Protein AF-A0A9W6ER15-F1 (afdb_monomer_lite)

Structure (mmCIF, N/CA/C/O backbone):
data_AF-A0A9W6ER15-F1
#
_entry.id   AF-A0A9W6ER15-F1
#
loop_
_atom_site.group_PDB
_atom_site.id
_atom_site.type_symbol
_atom_site.label_atom_id
_atom_site.label_alt_id
_atom_site.label_comp_id
_atom_site.label_asym_id
_atom_site.label_entity_id
_atom_site.label_seq_id
_atom_site.pdbx_PDB_ins_code
_atom_site.Cartn_x
_atom_site.Cartn_y
_atom_site.Cartn_z
_atom_site.occupancy
_atom_site.B_iso_or_equiv
_atom_site.auth_seq_id
_atom_site.auth_comp_id
_atom_site.auth_asym_id
_atom_site.auth_atom_id
_atom_site.pdbx_PDB_model_num
ATOM 1 N N . MET A 1 1 ? -14.743 4.101 36.195 1.00 62.00 1 MET A N 1
ATOM 2 C CA . MET A 1 1 ? -13.643 3.511 35.400 1.00 62.00 1 MET A CA 1
ATOM 3 C C . MET A 1 1 ? -12.312 3.913 36.008 1.00 62.00 1 MET A C 1
ATOM 5 O O . MET A 1 1 ? -12.153 5.079 36.351 1.00 62.00 1 MET A O 1
ATOM 9 N N . SER A 1 2 ? -11.379 2.976 36.167 1.00 82.94 2 SER A N 1
ATOM 10 C CA . SER A 1 2 ? -9.997 3.279 36.552 1.00 82.94 2 SER A CA 1
ATOM 11 C C . SER A 1 2 ? -9.236 3.955 35.401 1.00 82.94 2 SER A C 1
ATOM 13 O O . SER A 1 2 ? -9.658 3.889 34.246 1.00 82.94 2 SER A O 1
ATOM 15 N N . ALA A 1 3 ? -8.095 4.580 35.703 1.00 83.56 3 ALA A N 1
ATOM 16 C CA . ALA A 1 3 ? -7.226 5.176 34.683 1.00 83.56 3 ALA A CA 1
ATOM 17 C C . ALA A 1 3 ? -6.784 4.151 33.620 1.00 83.56 3 ALA A C 1
ATOM 19 O O . ALA A 1 3 ? -6.767 4.453 32.432 1.00 83.56 3 ALA A O 1
ATOM 20 N N . GLU A 1 4 ? -6.518 2.914 34.039 1.00 80.88 4 GLU A N 1
ATOM 21 C CA . GLU A 1 4 ? -6.188 1.798 33.148 1.00 80.88 4 GLU A CA 1
ATOM 22 C C . GLU A 1 4 ? -7.352 1.455 32.205 1.00 80.88 4 GLU A C 1
ATOM 24 O O . GLU A 1 4 ? -7.159 1.291 31.003 1.00 80.88 4 GLU A O 1
ATOM 29 N N . GLN A 1 5 ? -8.584 1.419 32.722 1.00 70.25 5 GLN A N 1
ATOM 30 C CA . GLN A 1 5 ? -9.775 1.152 31.913 1.00 70.25 5 GLN A CA 1
ATOM 31 C C . GLN A 1 5 ? -10.036 2.258 30.877 1.00 70.25 5 GLN A C 1
ATOM 33 O O . GLN A 1 5 ? -10.488 1.966 29.770 1.00 70.25 5 GLN A O 1
ATOM 38 N N . VAL A 1 6 ? -9.738 3.516 31.219 1.00 76.50 6 VAL A N 1
ATOM 39 C CA . VAL A 1 6 ? -9.833 4.657 30.294 1.00 76.50 6 VAL A CA 1
ATOM 40 C C . VAL A 1 6 ? -8.789 4.550 29.179 1.00 76.50 6 VAL A C 1
ATOM 42 O O . VAL A 1 6 ? -9.112 4.788 28.015 1.00 76.50 6 VAL A O 1
ATOM 45 N N . GLU A 1 7 ? -7.559 4.151 29.502 1.00 78.62 7 GLU A N 1
ATOM 46 C CA . GLU A 1 7 ? -6.501 3.978 28.501 1.00 78.62 7 GLU A CA 1
ATOM 47 C C . GLU A 1 7 ? -6.771 2.806 27.551 1.00 78.62 7 GLU A C 1
ATOM 49 O O . GLU A 1 7 ? -6.578 2.946 26.344 1.00 78.62 7 GLU A O 1
ATOM 54 N N . ILE A 1 8 ? -7.297 1.684 28.050 1.00 75.50 8 ILE A N 1
ATOM 55 C CA . ILE A 1 8 ? -7.716 0.557 27.200 1.00 75.50 8 ILE A CA 1
ATOM 56 C C . ILE A 1 8 ? -8.807 0.999 26.215 1.00 75.50 8 ILE A C 1
ATOM 58 O O . ILE A 1 8 ? -8.697 0.736 25.018 1.00 75.50 8 ILE A O 1
ATOM 62 N N . HIS A 1 9 ? -9.828 1.716 26.696 1.00 73.12 9 HIS A N 1
ATOM 63 C CA . HIS A 1 9 ? -10.925 2.194 25.853 1.00 73.12 9 HIS A CA 1
ATOM 64 C C . HIS A 1 9 ? -10.438 3.158 24.757 1.00 73.12 9 HIS A C 1
ATOM 66 O O . HIS A 1 9 ? -10.773 2.996 23.585 1.00 73.12 9 HIS A O 1
ATOM 72 N N . LYS A 1 10 ? -9.585 4.127 25.110 1.00 78.12 10 LYS A N 1
ATOM 73 C CA . LYS A 1 10 ? -9.003 5.067 24.141 1.00 78.12 10 LYS A CA 1
ATOM 74 C C . LYS A 1 10 ? -8.172 4.350 23.077 1.00 78.12 10 LYS A C 1
ATOM 76 O O . LYS A 1 10 ? -8.316 4.641 21.891 1.00 78.12 10 LYS A O 1
ATOM 81 N N . ASN A 1 11 ? -7.315 3.416 23.486 1.00 76.94 11 ASN A N 1
ATOM 82 C CA . ASN A 1 11 ? -6.395 2.756 22.563 1.00 76.94 11 ASN A CA 1
ATOM 83 C C . ASN A 1 11 ? -7.104 1.793 21.602 1.00 76.94 11 ASN A C 1
ATOM 85 O O . ASN A 1 11 ? -6.732 1.764 20.434 1.00 76.94 11 ASN A O 1
ATOM 89 N N . HIS A 1 12 ? -8.182 1.115 22.019 1.00 74.50 12 HIS A N 1
ATOM 90 C CA . HIS A 1 12 ? -8.983 0.286 21.104 1.00 74.50 12 HIS A CA 1
ATOM 91 C C . HIS A 1 12 ? -9.556 1.114 19.935 1.00 74.50 12 HIS A C 1
ATOM 93 O O . HIS A 1 12 ? -9.481 0.695 18.777 1.00 74.50 12 HIS A O 1
ATOM 99 N N . CYS A 1 13 ? -10.102 2.300 20.232 1.00 74.50 13 CYS A N 1
ATOM 100 C CA . CYS A 1 13 ? -10.638 3.213 19.224 1.00 74.50 13 CYS A CA 1
ATOM 101 C C . CYS A 1 13 ? -9.528 3.777 18.334 1.00 74.50 13 CYS A C 1
ATOM 103 O O . CYS A 1 13 ? -9.669 3.817 17.111 1.00 74.50 13 CYS A O 1
ATOM 105 N N . PHE A 1 14 ? -8.411 4.207 18.929 1.00 80.81 14 PHE A N 1
ATOM 106 C CA . PHE A 1 14 ? -7.306 4.768 18.159 1.00 80.81 14 PHE A CA 1
ATOM 107 C C . PHE A 1 14 ? -6.627 3.738 17.262 1.00 80.81 14 PHE A C 1
ATOM 109 O O . PHE A 1 14 ? -6.217 4.098 16.163 1.00 80.81 14 PHE A O 1
ATOM 116 N N . ASP A 1 15 ? -6.531 2.478 17.673 1.00 73.50 15 ASP A N 1
ATOM 117 C CA . ASP A 1 15 ? -5.942 1.436 16.837 1.00 73.50 15 ASP A CA 1
ATOM 118 C C . ASP A 1 15 ? -6.832 1.121 15.636 1.00 73.50 15 ASP A C 1
ATOM 120 O O . ASP A 1 15 ? -6.327 1.066 14.517 1.00 73.50 15 ASP A O 1
ATOM 124 N N . ALA A 1 16 ? -8.154 1.046 15.820 1.00 72.44 16 ALA A N 1
ATOM 125 C CA . ALA A 1 16 ? -9.088 0.904 14.704 1.00 72.44 16 ALA A CA 1
ATOM 126 C C . ALA A 1 16 ? -8.977 2.076 13.707 1.00 72.44 16 ALA A C 1
ATOM 128 O O . ALA A 1 16 ? -8.885 1.856 12.500 1.00 72.44 16 ALA A O 1
ATOM 129 N N . ILE A 1 17 ? -8.906 3.319 14.200 1.00 76.56 17 ILE A N 1
ATOM 130 C CA . ILE A 1 17 ? -8.746 4.517 13.358 1.00 76.56 17 ILE A CA 1
ATOM 131 C C . ILE A 1 17 ? -7.380 4.538 12.663 1.00 76.56 17 ILE A C 1
ATOM 133 O O . ILE A 1 17 ? -7.307 4.873 11.486 1.00 76.56 17 ILE A O 1
ATOM 137 N N . ARG A 1 18 ? -6.292 4.162 13.347 1.00 74.69 18 ARG A N 1
ATOM 138 C CA . ARG A 1 18 ? -4.955 4.066 12.739 1.00 74.69 18 ARG A CA 1
ATOM 139 C C . ARG A 1 18 ? -4.932 3.038 11.619 1.00 74.69 18 ARG A C 1
ATOM 141 O O . ARG A 1 18 ? -4.404 3.342 10.557 1.00 74.69 18 ARG A O 1
ATOM 148 N N . GLN A 1 19 ? -5.518 1.860 11.826 1.00 66.88 19 GLN A N 1
ATOM 149 C CA . GLN A 1 19 ? -5.611 0.842 10.779 1.00 66.88 19 GLN A CA 1
ATOM 150 C C . GLN A 1 19 ? -6.466 1.335 9.607 1.00 66.88 19 GLN A C 1
ATOM 152 O O . GLN A 1 19 ? -6.053 1.193 8.461 1.00 66.88 19 GLN A O 1
ATOM 157 N N . ALA A 1 20 ? -7.592 2.003 9.879 1.00 70.88 20 ALA A N 1
ATOM 158 C CA . ALA A 1 20 ? -8.429 2.594 8.841 1.00 70.88 20 ALA A CA 1
ATOM 159 C C . ALA A 1 20 ? -7.704 3.703 8.063 1.00 70.88 20 ALA A C 1
ATOM 161 O O . ALA A 1 20 ? -7.780 3.717 6.847 1.00 70.88 20 ALA A O 1
ATOM 162 N N . ILE A 1 21 ? -6.959 4.599 8.715 1.00 68.75 21 ILE A N 1
ATOM 163 C CA . ILE A 1 21 ? -6.180 5.651 8.039 1.00 68.75 21 ILE A CA 1
ATOM 164 C C . ILE A 1 21 ? -4.992 5.064 7.273 1.00 68.75 21 ILE A C 1
ATOM 166 O O . ILE A 1 21 ? -4.655 5.571 6.216 1.00 68.75 21 ILE A O 1
ATOM 170 N N . LEU A 1 22 ? -4.343 4.009 7.763 1.00 63.84 22 LEU A N 1
ATOM 171 C CA . LEU A 1 22 ? -3.248 3.366 7.030 1.00 63.84 22 LEU A CA 1
ATOM 172 C C . LEU A 1 22 ? -3.752 2.549 5.828 1.00 63.84 22 LEU A C 1
ATOM 174 O O . LEU A 1 22 ? -3.021 2.419 4.855 1.00 63.84 22 LEU A O 1
ATOM 178 N N . CYS A 1 23 ? -4.984 2.028 5.879 1.00 60.84 23 CYS A N 1
ATOM 179 C CA . CYS A 1 23 ? -5.585 1.238 4.794 1.00 60.84 23 CYS A CA 1
ATOM 180 C C . CYS A 1 23 ? -6.417 2.080 3.806 1.00 60.84 23 CYS A C 1
ATOM 182 O O . CYS A 1 23 ? -6.441 1.783 2.621 1.00 60.84 23 CYS A O 1
ATOM 184 N N . HIS A 1 24 ? -7.091 3.131 4.278 1.00 58.66 24 HIS A N 1
ATOM 185 C CA . HIS A 1 24 ? -7.900 4.068 3.480 1.00 58.66 24 HIS A CA 1
ATOM 186 C C . HIS A 1 24 ? -7.232 5.425 3.291 1.00 58.66 24 HIS A C 1
ATOM 188 O O . HIS A 1 24 ? -7.839 6.336 2.726 1.00 58.66 24 HIS A O 1
ATOM 194 N N . GLY A 1 25 ? -6.016 5.591 3.805 1.00 57.75 25 GLY A N 1
ATOM 195 C CA . GLY A 1 25 ? -5.187 6.745 3.530 1.00 57.75 25 GLY A CA 1
ATOM 196 C C . GLY A 1 25 ? -4.834 6.726 2.063 1.00 57.75 25 GLY A C 1
ATOM 197 O O . GLY A 1 25 ? -3.774 6.244 1.683 1.00 57.75 25 GLY A O 1
ATOM 198 N N . ASP A 1 26 ? -5.724 7.287 1.254 1.00 54.62 26 ASP A N 1
ATOM 199 C CA . ASP A 1 26 ? -5.415 7.785 -0.072 1.00 54.62 26 ASP A CA 1
ATOM 200 C C . ASP A 1 26 ? -4.507 9.010 0.086 1.00 54.62 26 ASP A C 1
ATOM 202 O O . ASP A 1 26 ? -4.868 10.165 -0.116 1.00 54.62 26 ASP A O 1
ATOM 206 N N . ILE A 1 27 ? -3.305 8.758 0.580 1.00 51.12 27 ILE A N 1
ATOM 207 C CA . ILE A 1 27 ? -2.145 9.492 0.143 1.00 51.12 27 ILE A CA 1
ATOM 208 C C . ILE A 1 27 ? -1.505 8.545 -0.839 1.00 51.12 27 ILE A C 1
ATOM 210 O O . ILE A 1 27 ? -0.618 7.779 -0.477 1.00 51.12 27 ILE A O 1
ATOM 214 N N . SER A 1 28 ? -2.004 8.571 -2.075 1.00 51.28 28 SER A N 1
ATOM 215 C CA . SER A 1 28 ? -1.204 8.301 -3.257 1.00 51.28 28 SER A CA 1
ATOM 216 C C . SER A 1 28 ? 0.244 8.690 -2.950 1.00 51.28 28 SER A C 1
ATOM 218 O O . SER A 1 28 ? 0.605 9.873 -2.981 1.00 51.28 28 SER A O 1
ATOM 220 N N . LEU A 1 29 ? 1.068 7.720 -2.547 1.00 52.78 29 LEU A N 1
ATOM 221 C CA . LEU A 1 29 ? 2.501 7.899 -2.587 1.00 52.78 29 LEU A CA 1
ATOM 222 C C . LEU A 1 29 ? 2.710 8.161 -4.063 1.00 52.78 29 LEU A C 1
ATOM 224 O O . LEU A 1 29 ? 2.516 7.248 -4.863 1.00 52.78 29 LEU A O 1
ATOM 228 N N . ILE A 1 30 ? 2.951 9.424 -4.425 1.00 57.03 30 ILE A N 1
ATOM 229 C CA . ILE A 1 30 ? 3.381 9.762 -5.770 1.00 57.03 30 ILE A CA 1
ATOM 230 C C . ILE A 1 30 ? 4.665 8.972 -5.921 1.00 57.03 30 ILE A C 1
ATOM 232 O O . ILE A 1 30 ? 5.711 9.349 -5.387 1.00 57.03 30 ILE A O 1
ATOM 236 N N . TYR A 1 31 ? 4.549 7.815 -6.549 1.00 59.34 31 TYR A N 1
ATOM 237 C CA . TYR A 1 31 ? 5.682 6.980 -6.820 1.00 59.34 31 TYR A CA 1
ATOM 238 C C . TYR A 1 31 ? 6.105 7.360 -8.230 1.00 59.34 31 TYR A C 1
ATOM 240 O O . TYR A 1 31 ? 5.323 7.370 -9.184 1.00 59.34 31 TYR A O 1
ATOM 248 N N . TRP A 1 32 ? 7.340 7.836 -8.313 1.00 72.50 32 TRP A N 1
ATOM 249 C CA .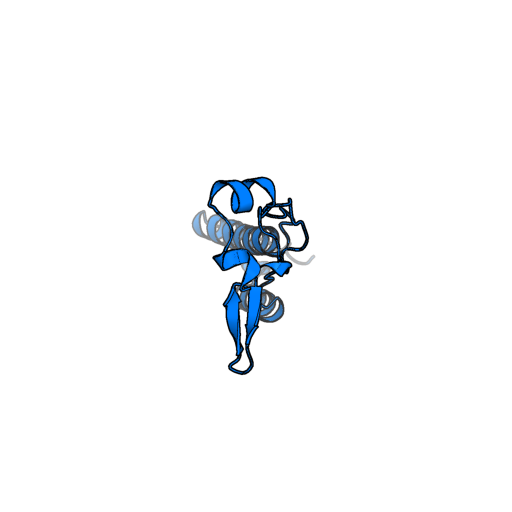 TRP A 1 32 ? 7.951 8.272 -9.554 1.00 72.50 32 TRP A CA 1
ATOM 250 C C . TRP A 1 32 ? 8.473 7.020 -10.248 1.00 72.50 32 TRP A C 1
ATOM 252 O O . TRP A 1 32 ? 9.627 6.640 -10.064 1.00 72.50 32 TRP A O 1
ATOM 262 N N . TRP A 1 33 ? 7.586 6.331 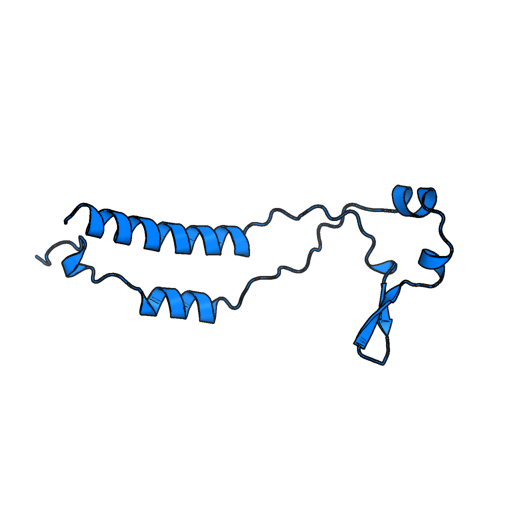-10.963 1.00 77.62 33 TRP A N 1
ATOM 263 C CA . TRP A 1 33 ? 7.878 5.081 -11.659 1.00 77.62 33 TRP A CA 1
ATOM 264 C C . TRP A 1 33 ? 6.920 4.889 -12.829 1.00 77.62 33 TRP A C 1
ATOM 266 O O . TRP A 1 33 ? 5.723 5.138 -12.701 1.00 77.62 33 TRP A O 1
ATOM 276 N N . ASP A 1 34 ? 7.452 4.413 -13.953 1.00 81.12 34 ASP A N 1
ATOM 277 C CA . ASP A 1 34 ? 6.649 4.025 -15.107 1.00 81.12 34 ASP A CA 1
ATOM 278 C C . ASP A 1 34 ? 6.402 2.507 -15.062 1.00 81.12 34 ASP A C 1
ATOM 280 O O . ASP A 1 34 ? 7.366 1.741 -15.160 1.00 81.12 34 ASP A O 1
ATOM 284 N N . PRO A 1 35 ? 5.147 2.039 -14.921 1.00 77.88 35 PRO A N 1
ATOM 285 C CA . PRO A 1 35 ? 4.852 0.608 -14.888 1.00 77.88 35 PRO A CA 1
ATOM 286 C C . PRO A 1 35 ? 5.222 -0.112 -16.195 1.00 77.88 35 PRO A C 1
ATOM 288 O O . PRO A 1 35 ? 5.390 -1.323 -16.179 1.00 77.88 35 PRO A O 1
ATOM 291 N N . ASN A 1 36 ? 5.425 0.601 -17.311 1.00 84.12 36 ASN A N 1
ATOM 292 C CA . ASN A 1 36 ? 5.877 -0.002 -18.569 1.00 84.12 36 ASN A CA 1
ATOM 293 C C . ASN A 1 36 ? 7.364 -0.407 -18.550 1.00 84.12 36 ASN A C 1
ATOM 295 O O . ASN A 1 36 ? 7.859 -0.985 -19.519 1.00 84.12 36 ASN A O 1
ATOM 299 N N . TYR A 1 37 ? 8.105 -0.093 -17.483 1.00 89.25 37 TYR A N 1
ATOM 300 C CA . TYR A 1 37 ? 9.485 -0.554 -17.312 1.00 89.25 37 TYR A CA 1
ATOM 301 C C . TYR A 1 37 ? 9.595 -1.969 -16.770 1.00 89.25 37 TYR A C 1
ATOM 303 O O . TYR A 1 37 ? 10.684 -2.537 -16.855 1.00 89.25 37 TYR A O 1
ATOM 311 N N . THR A 1 38 ? 8.517 -2.544 -16.237 1.00 90.12 38 THR A N 1
ATOM 312 C CA . THR A 1 38 ? 8.495 -3.930 -15.770 1.00 90.12 38 THR A CA 1
ATOM 313 C C . THR A 1 38 ? 7.456 -4.766 -16.503 1.00 90.12 38 THR A C 1
ATOM 315 O O . THR A 1 38 ? 6.488 -4.261 -17.065 1.00 90.12 38 THR A O 1
ATOM 318 N N . TYR A 1 39 ? 7.689 -6.073 -16.523 1.00 92.12 39 TYR A N 1
ATOM 319 C CA . TYR A 1 39 ? 6.724 -7.081 -16.943 1.00 92.12 39 TYR A CA 1
ATOM 320 C C . TYR A 1 39 ? 6.839 -8.304 -16.030 1.00 92.12 39 TYR A C 1
ATOM 322 O O . TYR A 1 39 ? 7.881 -8.533 -15.410 1.00 92.12 39 TYR A O 1
ATOM 330 N N . ILE A 1 40 ? 5.763 -9.083 -15.951 1.00 93.75 40 ILE A N 1
ATOM 331 C CA . ILE A 1 40 ? 5.776 -10.394 -15.302 1.00 93.75 40 ILE A CA 1
ATOM 332 C C . ILE A 1 40 ? 6.174 -11.424 -16.355 1.00 93.75 40 ILE A C 1
ATOM 334 O O . ILE A 1 40 ? 5.511 -11.528 -17.387 1.00 93.75 40 ILE A O 1
ATOM 338 N N . ASP A 1 41 ? 7.271 -12.138 -16.115 1.00 94.44 41 ASP A N 1
ATOM 339 C CA . ASP A 1 41 ? 7.728 -13.209 -17.000 1.00 94.44 41 ASP A CA 1
ATOM 340 C C . ASP A 1 41 ? 6.887 -14.487 -16.831 1.00 94.44 41 ASP A C 1
ATOM 342 O O . ASP A 1 41 ? 6.087 -14.605 -15.900 1.00 94.44 41 ASP A O 1
ATOM 346 N N . ASP A 1 42 ? 7.095 -15.475 -17.702 1.00 94.88 42 ASP A N 1
ATOM 347 C CA . ASP A 1 42 ? 6.377 -16.758 -17.677 1.00 94.88 42 ASP A CA 1
ATOM 348 C C . ASP A 1 42 ? 6.499 -17.513 -16.337 1.00 94.88 42 ASP A C 1
ATOM 350 O O . ASP A 1 42 ? 5.638 -18.323 -15.989 1.00 94.88 42 ASP A O 1
ATOM 354 N N . ASP A 1 43 ? 7.559 -17.252 -15.564 1.00 95.94 43 ASP A N 1
ATOM 355 C CA . ASP A 1 43 ? 7.785 -17.836 -14.237 1.00 95.94 43 ASP A CA 1
ATOM 356 C C . ASP A 1 43 ? 7.114 -17.060 -13.085 1.00 95.94 43 ASP A C 1
ATOM 358 O O . ASP A 1 43 ? 7.248 -17.441 -11.920 1.00 95.94 43 ASP A O 1
ATOM 362 N N . GLY A 1 44 ? 6.380 -15.987 -13.393 1.00 91.88 44 GLY A N 1
ATOM 363 C CA . GLY A 1 44 ? 5.732 -15.122 -12.409 1.00 91.88 44 GLY A CA 1
ATOM 364 C C . GLY A 1 44 ? 6.672 -14.112 -11.742 1.00 91.88 44 GLY A C 1
ATOM 365 O O . GLY A 1 44 ? 6.243 -13.396 -10.837 1.00 91.88 44 GLY A O 1
ATOM 366 N N . THR A 1 45 ? 7.937 -14.033 -12.161 1.00 93.75 45 THR A N 1
ATOM 367 C CA . THR A 1 45 ? 8.910 -13.072 -11.630 1.00 93.75 45 THR A CA 1
ATOM 368 C C . THR A 1 45 ? 8.785 -11.737 -12.355 1.00 93.75 45 THR A C 1
ATOM 370 O O . THR A 1 45 ? 8.773 -11.682 -13.584 1.00 93.75 45 THR A O 1
ATOM 373 N N . GLU A 1 46 ? 8.760 -10.638 -11.602 1.00 92.38 46 GLU A N 1
ATOM 374 C CA . GLU A 1 46 ? 8.848 -9.297 -12.180 1.00 92.38 46 GLU A CA 1
ATOM 375 C C . GLU A 1 46 ? 10.268 -9.021 -12.703 1.00 92.38 46 GLU A C 1
ATOM 377 O O . GLU A 1 46 ? 11.260 -9.211 -11.993 1.00 92.38 46 GLU A O 1
ATOM 382 N N . ARG A 1 47 ? 10.376 -8.561 -13.954 1.00 94.19 47 ARG A N 1
ATOM 383 C CA . ARG A 1 47 ? 11.645 -8.192 -14.598 1.00 94.19 47 ARG A CA 1
ATOM 384 C C . ARG A 1 47 ? 11.543 -6.855 -15.308 1.00 94.19 47 ARG A C 1
ATOM 386 O O . ARG A 1 47 ? 10.465 -6.437 -15.715 1.00 94.19 47 ARG A O 1
ATOM 393 N N . TYR A 1 48 ? 12.688 -6.202 -15.489 1.00 94.62 48 TYR A N 1
ATOM 394 C CA . TYR A 1 48 ? 12.769 -4.972 -16.271 1.00 94.62 48 TYR A CA 1
ATOM 395 C C . TYR A 1 48 ? 12.745 -5.247 -17.774 1.00 94.62 48 TYR A C 1
ATOM 397 O O . TYR A 1 48 ? 13.304 -6.241 -18.240 1.00 94.62 48 TYR A O 1
ATOM 405 N N . THR A 1 49 ? 12.153 -4.329 -18.533 1.00 94.06 49 THR A N 1
ATOM 406 C CA . THR A 1 49 ? 12.200 -4.337 -19.997 1.00 94.06 49 THR A CA 1
ATOM 407 C C . THR A 1 49 ? 13.614 -4.056 -20.512 1.00 94.06 49 THR A C 1
ATOM 409 O O . THR A 1 49 ? 14.401 -3.350 -19.876 1.00 94.06 49 THR A O 1
ATOM 412 N N . GLU A 1 50 ? 13.938 -4.588 -21.693 1.00 95.00 50 GLU A N 1
ATOM 413 C CA . GLU A 1 50 ? 15.227 -4.343 -22.361 1.00 95.00 50 GLU A CA 1
ATOM 414 C C . GLU A 1 50 ? 15.469 -2.837 -22.564 1.00 95.00 50 GLU A C 1
ATOM 416 O O . GLU A 1 50 ? 16.551 -2.329 -22.268 1.00 95.00 50 GLU A O 1
ATOM 421 N N . ASP A 1 51 ? 14.424 -2.101 -22.955 1.00 92.50 51 ASP A N 1
ATOM 422 C CA . ASP A 1 51 ? 14.459 -0.646 -23.107 1.00 92.50 51 ASP A CA 1
ATOM 423 C C . ASP A 1 51 ? 14.925 0.053 -21.821 1.00 92.50 51 ASP A C 1
ATOM 425 O O . ASP A 1 51 ? 15.787 0.928 -21.873 1.00 92.50 51 ASP A O 1
ATOM 429 N N . TYR A 1 52 ? 14.408 -0.344 -20.651 1.00 92.44 52 TYR A N 1
ATOM 430 C CA . TYR A 1 52 ? 14.821 0.226 -19.364 1.00 92.44 52 TYR A CA 1
ATOM 431 C C . TYR A 1 52 ? 16.289 -0.084 -19.033 1.00 92.44 52 TYR A C 1
ATOM 433 O O . TYR A 1 52 ? 17.023 0.775 -18.521 1.00 92.44 52 TYR A O 1
ATOM 441 N N . LEU A 1 53 ? 16.738 -1.306 -19.335 1.00 94.75 53 LEU A N 1
ATOM 442 C CA . LEU A 1 53 ? 18.114 -1.738 -19.084 1.00 94.75 53 LEU A CA 1
ATOM 443 C C . LEU A 1 53 ? 19.126 -0.939 -19.913 1.00 94.75 53 LEU A C 1
ATOM 445 O O . LEU A 1 53 ? 20.211 -0.647 -19.406 1.00 94.75 53 LEU A O 1
ATOM 449 N N . GLN A 1 54 ? 18.752 -0.514 -21.121 1.00 95.81 54 GLN A N 1
ATOM 450 C CA . GLN A 1 54 ? 19.596 0.290 -22.011 1.00 95.81 54 GLN A CA 1
ATOM 451 C C . GLN A 1 54 ? 19.618 1.791 -21.673 1.00 95.81 54 GLN A C 1
ATOM 453 O O . GLN A 1 54 ? 20.510 2.504 -22.133 1.00 95.81 54 GLN A O 1
ATOM 458 N N . MET A 1 55 ? 18.687 2.287 -20.848 1.00 93.50 55 MET A N 1
ATOM 459 C CA . MET A 1 55 ? 18.651 3.700 -20.454 1.00 93.50 55 MET A CA 1
ATOM 460 C C . MET A 1 55 ? 19.775 4.073 -19.484 1.00 93.50 55 MET A C 1
ATOM 462 O O . MET A 1 55 ? 20.053 3.379 -18.501 1.00 93.50 55 MET A O 1
ATOM 466 N N . THR A 1 56 ? 20.347 5.255 -19.696 1.00 94.88 56 THR A N 1
ATOM 467 C CA . THR A 1 56 ? 21.238 5.904 -18.732 1.00 94.88 56 THR A CA 1
ATOM 468 C C . THR A 1 56 ? 20.477 6.347 -17.472 1.00 94.88 56 THR A C 1
ATOM 470 O O . THR A 1 56 ? 19.259 6.544 -17.510 1.00 94.88 56 THR A O 1
ATOM 473 N N . PRO A 1 57 ? 21.169 6.592 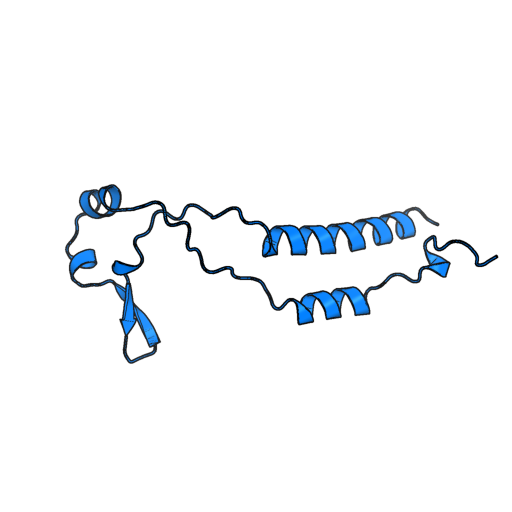-16.342 1.00 90.56 57 PRO A N 1
ATOM 474 C CA . PRO A 1 57 ? 20.526 7.118 -15.136 1.00 90.56 57 PRO A CA 1
ATOM 475 C C . PRO A 1 57 ? 19.737 8.418 -15.366 1.00 90.56 57 PRO A C 1
ATOM 477 O O . PRO A 1 57 ? 18.667 8.597 -14.788 1.00 90.56 57 PRO A O 1
ATOM 480 N N . VAL A 1 58 ? 20.234 9.303 -16.239 1.00 91.44 58 VAL A N 1
ATOM 481 C CA . VAL A 1 58 ? 19.560 10.566 -16.581 1.00 91.44 58 VAL A CA 1
ATOM 482 C C . VAL A 1 58 ? 18.277 10.301 -17.364 1.00 91.44 58 VAL A C 1
ATOM 484 O O . VAL A 1 58 ? 17.240 10.872 -17.041 1.00 91.44 58 VAL A O 1
ATOM 487 N N . GLU A 1 59 ? 18.317 9.409 -18.357 1.00 90.44 59 GLU A N 1
ATOM 488 C CA . GLU A 1 59 ? 17.134 9.045 -19.146 1.00 90.44 59 GLU A CA 1
ATOM 489 C C . GLU A 1 59 ? 16.050 8.389 -18.293 1.00 90.44 59 GLU A C 1
ATOM 491 O O . GLU A 1 59 ? 14.875 8.711 -18.460 1.00 90.44 59 GLU A O 1
ATOM 496 N N . ARG A 1 60 ? 16.439 7.538 -17.335 1.00 87.75 60 ARG A N 1
ATOM 497 C CA . ARG A 1 60 ? 15.498 6.956 -16.370 1.00 87.75 60 ARG A CA 1
ATOM 498 C C . ARG A 1 60 ? 14.817 8.045 -15.552 1.00 87.75 60 ARG A C 1
ATOM 500 O O . ARG A 1 60 ? 13.598 8.038 -15.461 1.00 87.75 60 ARG A O 1
ATOM 507 N N . GLN A 1 61 ? 15.581 9.004 -15.019 1.00 83.00 61 GLN A N 1
ATOM 508 C CA . GLN A 1 61 ? 15.058 10.082 -14.175 1.00 83.00 61 GLN A CA 1
ATOM 509 C C . GLN A 1 61 ? 14.070 10.997 -14.913 1.00 83.00 61 GLN A C 1
ATOM 511 O O . GLN A 1 61 ? 13.020 11.325 -14.365 1.00 83.00 61 GLN A O 1
ATOM 516 N N . VAL A 1 62 ? 14.386 11.422 -16.141 1.00 85.19 62 VAL A N 1
ATOM 517 C CA . VAL A 1 62 ? 13.535 12.369 -16.892 1.00 85.19 62 VAL A CA 1
ATOM 518 C C . VAL A 1 62 ? 12.255 11.737 -17.432 1.00 85.19 62 VAL A C 1
ATOM 520 O O . VAL A 1 62 ? 11.320 12.457 -17.771 1.00 85.19 62 VAL A O 1
ATOM 523 N N . ARG A 1 63 ? 12.214 10.404 -17.530 1.00 83.00 63 ARG A N 1
ATOM 524 C CA . ARG A 1 63 ? 11.044 9.653 -17.995 1.00 83.00 63 ARG A CA 1
ATOM 525 C C . ARG A 1 63 ? 10.197 9.085 -16.853 1.00 83.00 63 ARG A C 1
ATOM 527 O O . ARG A 1 63 ? 9.226 8.386 -17.123 1.00 83.00 63 ARG A O 1
ATOM 534 N N . LEU A 1 64 ? 10.536 9.360 -15.592 1.00 77.44 64 LEU A N 1
ATOM 535 C CA . LEU A 1 64 ? 9.634 9.058 -14.481 1.00 77.44 64 LEU A CA 1
ATOM 536 C C . LEU A 1 64 ? 8.406 9.960 -14.587 1.00 77.44 64 LEU A C 1
ATOM 538 O O . LEU A 1 64 ? 8.533 11.175 -14.744 1.00 77.44 64 LEU A O 1
ATOM 542 N N . HIS A 1 65 ? 7.220 9.382 -14.453 1.00 72.56 65 HIS A N 1
ATOM 543 C CA . HIS A 1 65 ? 5.991 10.145 -14.313 1.00 72.56 65 HIS A CA 1
ATOM 544 C C . HIS A 1 65 ? 5.389 9.911 -12.931 1.00 72.56 65 HIS A C 1
ATOM 546 O O . HIS A 1 65 ? 5.612 8.879 -12.300 1.00 72.56 65 HIS A O 1
ATOM 552 N N . ALA A 1 66 ? 4.655 10.908 -12.441 1.00 70.00 66 ALA A N 1
ATOM 553 C CA . ALA A 1 66 ? 3.860 10.755 -11.236 1.00 70.00 66 ALA A CA 1
ATOM 554 C C . ALA A 1 66 ? 2.749 9.744 -11.530 1.00 70.00 66 ALA A C 1
ATOM 556 O O . ALA A 1 66 ? 1.814 10.057 -12.272 1.00 70.00 66 ALA A O 1
ATOM 557 N N . SER A 1 67 ? 2.868 8.539 -10.976 1.00 63.66 67 SER A N 1
ATOM 558 C CA . SER A 1 67 ? 1.794 7.561 -11.024 1.00 63.66 67 SER A CA 1
ATOM 559 C C . SER A 1 67 ? 0.958 7.664 -9.753 1.00 63.66 67 SER A C 1
ATOM 561 O O . SER A 1 67 ? 1.463 7.669 -8.629 1.00 63.66 67 SER A O 1
ATOM 563 N N . TRP A 1 68 ? -0.348 7.784 -9.969 1.00 60.47 68 TRP A N 1
ATOM 564 C CA . TRP A 1 68 ? -1.378 7.856 -8.932 1.00 60.47 68 TRP A CA 1
ATOM 565 C C . TRP A 1 68 ? -2.151 6.536 -8.829 1.00 60.47 68 TRP A C 1
ATOM 567 O O . TRP A 1 68 ? -3.105 6.432 -8.072 1.00 60.47 68 TRP A O 1
ATOM 577 N N . SER A 1 69 ? -1.753 5.537 -9.623 1.00 55.59 69 SER A N 1
ATOM 578 C CA . SER A 1 69 ? -2.391 4.220 -9.721 1.00 55.59 69 SER A CA 1
ATOM 579 C C . SER A 1 69 ? -1.679 3.182 -8.857 1.00 55.59 69 SER A C 1
ATOM 581 O O . SER A 1 69 ? -1.554 2.029 -9.256 1.00 55.59 69 SER A O 1
ATOM 583 N N . SER A 1 70 ? -1.172 3.588 -7.690 1.00 55.84 70 SER A N 1
ATOM 584 C CA . SER A 1 70 ? -0.675 2.631 -6.702 1.00 55.84 70 SER A CA 1
ATOM 585 C C . SER A 1 70 ? -1.816 1.682 -6.353 1.00 55.84 70 SER A C 1
ATOM 587 O O . SER A 1 70 ? -2.866 2.132 -5.889 1.00 55.84 70 SER A O 1
ATOM 589 N N . GLU A 1 71 ? -1.633 0.384 -6.596 1.00 56.34 71 GLU A N 1
ATOM 590 C CA . GLU A 1 71 ? -2.615 -0.605 -6.169 1.00 56.34 71 GLU A CA 1
ATOM 591 C C . GLU A 1 71 ? -2.801 -0.482 -4.659 1.00 56.34 71 GLU A C 1
ATOM 593 O O . GLU A 1 71 ? -1.848 -0.542 -3.876 1.00 56.34 71 GLU A O 1
ATOM 598 N N . VAL A 1 72 ? -4.047 -0.256 -4.256 1.00 55.53 72 VAL A N 1
ATOM 599 C CA . VAL A 1 72 ? -4.428 -0.144 -2.857 1.00 55.53 72 VAL A CA 1
ATOM 600 C C . VAL A 1 72 ? -4.110 -1.476 -2.178 1.00 55.53 72 VAL A C 1
ATOM 602 O O . VAL A 1 72 ? -4.853 -2.445 -2.314 1.00 55.53 72 VAL A O 1
ATOM 605 N N . GLN A 1 73 ? -3.018 -1.533 -1.416 1.00 53.16 73 GLN A N 1
ATOM 606 C CA . GLN A 1 73 ? -2.733 -2.659 -0.527 1.00 53.16 73 GLN A CA 1
ATOM 607 C C . GLN A 1 73 ? -3.560 -2.524 0.755 1.00 53.16 73 GLN A C 1
ATOM 609 O O . GLN A 1 73 ? -3.027 -2.377 1.855 1.00 53.16 73 GLN A O 1
ATOM 614 N N . CYS A 1 74 ? -4.887 -2.556 0.626 1.00 55.59 74 CYS A N 1
ATOM 615 C CA . CYS A 1 74 ? -5.744 -2.766 1.784 1.00 55.59 74 CYS A CA 1
ATOM 616 C C . CYS A 1 74 ? -5.427 -4.154 2.345 1.00 55.59 74 CYS A C 1
ATOM 618 O O . CYS A 1 74 ? -5.548 -5.157 1.638 1.00 55.59 74 CYS A O 1
ATOM 620 N N . ARG A 1 75 ? -5.035 -4.236 3.621 1.00 60.72 75 ARG A N 1
ATOM 621 C CA . ARG A 1 75 ? -5.073 -5.521 4.325 1.00 60.72 75 ARG A CA 1
ATOM 622 C C . ARG A 1 75 ? -6.517 -6.015 4.391 1.00 60.72 75 ARG A C 1
ATOM 624 O O . ARG A 1 75 ? -7.445 -5.215 4.439 1.00 60.72 75 ARG A O 1
ATOM 631 N N . ASP A 1 76 ? -6.659 -7.336 4.415 1.00 67.75 76 ASP A N 1
ATOM 632 C CA . ASP A 1 76 ? -7.908 -8.072 4.607 1.00 67.75 76 ASP A CA 1
ATOM 633 C C . ASP A 1 76 ? -8.788 -7.420 5.694 1.00 67.75 76 ASP A C 1
ATOM 635 O O . ASP A 1 76 ? -8.530 -7.528 6.900 1.00 67.75 76 ASP A O 1
ATOM 639 N N . MET A 1 77 ? -9.815 -6.694 5.247 1.00 68.12 77 MET A N 1
ATOM 640 C CA . MET A 1 77 ? -10.705 -5.941 6.128 1.00 68.12 77 MET A CA 1
ATOM 641 C C . MET A 1 77 ? -11.550 -6.871 6.995 1.00 68.12 77 MET A C 1
ATOM 643 O O . MET A 1 77 ? -11.922 -6.490 8.106 1.00 68.12 77 MET A O 1
ATOM 647 N N . ASP A 1 78 ? -11.815 -8.096 6.542 1.00 69.62 78 ASP A N 1
ATOM 648 C CA . ASP A 1 78 ? -12.552 -9.083 7.323 1.00 69.62 78 ASP A CA 1
ATOM 649 C C . ASP A 1 78 ? -11.709 -9.572 8.502 1.00 69.62 78 ASP A C 1
ATOM 651 O O . ASP A 1 78 ? -12.228 -9.699 9.617 1.00 69.62 78 ASP A O 1
ATOM 655 N N . ALA A 1 79 ? -10.399 -9.741 8.312 1.00 67.00 79 ALA A N 1
ATOM 656 C CA . ALA A 1 79 ? -9.472 -10.046 9.400 1.00 67.00 79 ALA A CA 1
ATOM 657 C C . ALA A 1 79 ? -9.394 -8.907 10.435 1.00 67.00 79 ALA A C 1
ATOM 659 O O . ALA A 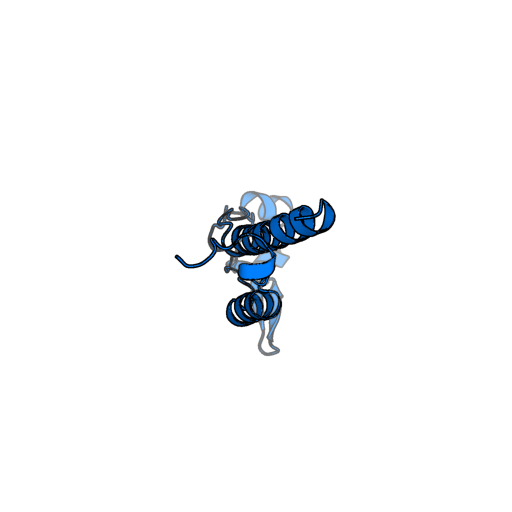1 79 ? -9.418 -9.164 11.641 1.00 67.00 79 ALA A O 1
ATOM 660 N N . ILE A 1 80 ? -9.364 -7.644 9.992 1.00 64.88 80 ILE A N 1
ATOM 661 C CA . ILE A 1 80 ? -9.366 -6.474 10.891 1.00 64.88 80 ILE A CA 1
ATOM 662 C C . ILE A 1 80 ? -10.689 -6.381 11.654 1.00 64.88 80 ILE A C 1
ATOM 664 O O . ILE A 1 80 ? -10.696 -6.246 12.879 1.00 64.88 80 ILE A O 1
ATOM 668 N N . ASN A 1 81 ? -11.815 -6.502 10.954 1.00 70.25 81 ASN A N 1
ATOM 669 C CA . ASN A 1 81 ? -13.139 -6.486 11.567 1.00 70.25 81 ASN A CA 1
ATOM 670 C C . ASN A 1 81 ? -13.295 -7.619 12.588 1.00 70.25 81 ASN A C 1
ATOM 672 O O . ASN A 1 81 ? -13.885 -7.416 13.651 1.00 70.25 81 ASN A O 1
ATOM 676 N N . SER A 1 82 ? -12.740 -8.796 12.295 1.00 75.88 82 SER A N 1
ATOM 677 C CA . SER A 1 82 ? -12.711 -9.927 13.225 1.00 75.88 82 SER A CA 1
ATOM 678 C C . SER A 1 82 ? -11.869 -9.608 14.462 1.00 75.88 82 SER A C 1
ATOM 680 O O . SER A 1 82 ? -12.354 -9.766 15.581 1.00 75.88 82 SER A O 1
ATOM 682 N N . TRP A 1 83 ? -10.667 -9.049 14.285 1.00 72.25 83 TRP A N 1
ATOM 683 C CA . TRP A 1 83 ? -9.800 -8.634 15.393 1.00 72.25 83 TRP A CA 1
ATOM 684 C C . TRP A 1 83 ? -10.468 -7.602 16.313 1.00 72.25 83 TRP A C 1
ATOM 686 O O . TRP A 1 83 ? -10.346 -7.710 17.537 1.00 72.25 83 TRP A O 1
ATOM 696 N N . VAL A 1 84 ? -11.187 -6.627 15.736 1.00 70.75 84 VAL A N 1
ATOM 697 C CA . VAL A 1 84 ? -11.941 -5.603 16.478 1.00 70.75 84 VAL A CA 1
ATOM 698 C C . VAL A 1 84 ? -13.091 -6.237 17.252 1.00 70.75 84 VAL A C 1
ATOM 700 O O . VAL A 1 84 ? -13.243 -5.946 18.435 1.00 70.75 84 VA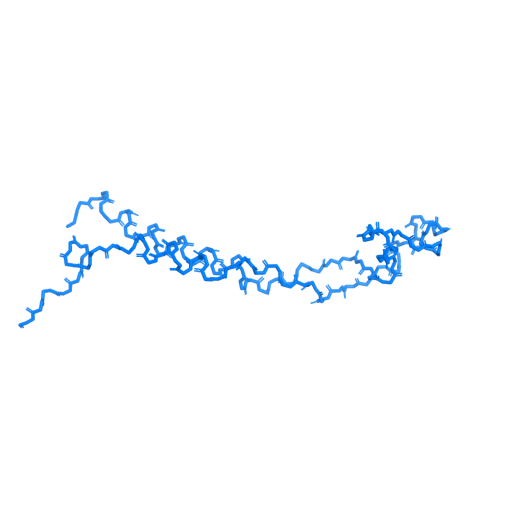L A O 1
ATOM 703 N N . LYS A 1 85 ? -13.870 -7.129 16.623 1.00 75.62 85 LYS A N 1
ATOM 704 C CA . LYS A 1 85 ? -14.969 -7.853 17.286 1.00 75.62 85 LYS A CA 1
ATOM 705 C C . LYS A 1 85 ? -14.478 -8.670 18.479 1.00 75.62 85 LYS A C 1
ATOM 707 O O . LYS A 1 85 ? -15.069 -8.594 19.549 1.00 75.62 85 LYS A O 1
ATOM 712 N N . GLU A 1 86 ? -13.374 -9.397 18.321 1.00 78.25 86 GLU A N 1
ATOM 713 C CA . GLU A 1 86 ? -12.754 -10.183 19.399 1.00 78.25 86 GLU A CA 1
ATOM 714 C C . GLU A 1 86 ? -12.283 -9.334 20.587 1.00 78.25 86 GLU A C 1
ATOM 716 O O . GLU A 1 86 ? -12.127 -9.845 21.694 1.00 78.25 86 GLU A O 1
ATOM 721 N N . ARG A 1 87 ? -12.016 -8.046 20.357 1.00 73.56 87 ARG A N 1
ATOM 722 C CA . ARG A 1 87 ? -11.481 -7.107 21.353 1.00 73.56 87 ARG A CA 1
ATOM 723 C C . ARG A 1 87 ? -12.469 -6.000 21.691 1.00 73.56 87 ARG A C 1
ATOM 725 O O . ARG A 1 87 ? -12.073 -4.984 22.262 1.00 73.56 87 ARG A O 1
ATOM 732 N N . MET A 1 88 ? -13.746 -6.194 21.356 1.00 69.69 88 MET A N 1
ATOM 733 C CA . MET A 1 88 ? -14.805 -5.292 21.782 1.00 69.69 88 MET A CA 1
ATOM 734 C C . MET A 1 88 ? -14.809 -5.212 23.305 1.00 69.69 88 MET A C 1
ATOM 736 O O . MET A 1 88 ? -14.880 -6.222 24.006 1.00 69.69 88 MET A O 1
ATOM 740 N N . VAL A 1 89 ? -14.710 -3.988 23.815 1.00 66.94 89 VAL A N 1
ATOM 741 C CA . VAL A 1 89 ? -14.854 -3.730 25.243 1.00 66.94 89 VAL A CA 1
ATOM 742 C C . VAL A 1 89 ? -16.319 -3.894 25.630 1.00 66.94 89 VAL A C 1
ATOM 744 O O . VAL A 1 89 ? -17.211 -3.458 24.906 1.00 66.94 89 VAL A O 1
ATOM 747 N N . ASP A 1 90 ? -16.551 -4.532 26.773 1.00 72.88 90 ASP A N 1
ATOM 748 C CA . ASP A 1 90 ? -17.880 -4.673 27.362 1.00 72.88 90 ASP A CA 1
ATOM 749 C C . ASP A 1 90 ? -18.469 -3.274 27.646 1.00 72.88 90 ASP A C 1
ATOM 751 O O . ASP A 1 90 ? -17.915 -2.541 28.474 1.00 72.88 90 ASP A O 1
ATOM 755 N N . PRO A 1 91 ? -19.557 -2.872 26.965 1.00 62.44 91 PRO A N 1
ATOM 756 C CA . PRO A 1 91 ? -20.151 -1.556 27.149 1.00 62.44 91 PRO A CA 1
ATOM 757 C C . PRO A 1 91 ? -20.530 -1.317 28.610 1.00 62.44 91 PRO A C 1
ATOM 759 O O . PRO A 1 91 ? -20.154 -0.291 29.171 1.00 62.44 91 PRO A O 1
ATOM 762 N N . ASP A 1 92 ? -21.159 -2.288 29.268 1.00 66.69 92 ASP A N 1
ATOM 763 C CA . ASP A 1 92 ? -21.690 -2.145 30.628 1.00 66.69 92 ASP A CA 1
ATOM 764 C C . ASP A 1 92 ? -20.563 -1.980 31.663 1.00 66.69 92 ASP A C 1
ATOM 766 O O . ASP A 1 92 ? -20.722 -1.337 32.701 1.00 66.69 92 A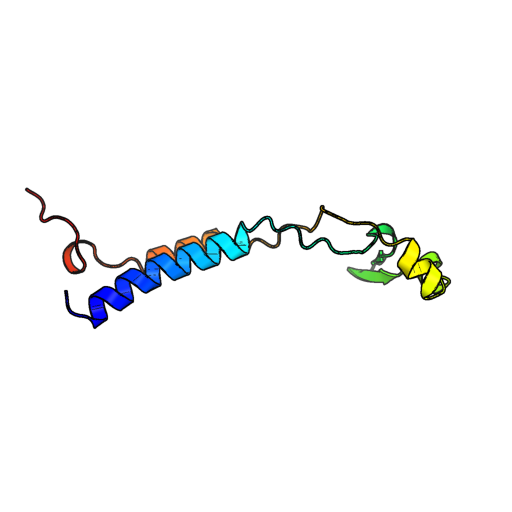SP A O 1
ATOM 770 N N . LYS A 1 93 ? -19.366 -2.488 31.350 1.00 63.09 93 LYS A N 1
ATOM 771 C CA . LYS A 1 93 ? -18.170 -2.378 32.197 1.00 63.09 93 LYS A CA 1
ATOM 772 C C . LYS A 1 93 ? -17.330 -1.119 31.934 1.00 63.09 93 LYS A C 1
ATOM 774 O O . LYS A 1 93 ? -16.539 -0.723 32.799 1.00 63.09 93 LYS A O 1
ATOM 779 N N . TYR A 1 94 ? -17.464 -0.500 30.760 1.00 56.03 94 TYR A N 1
ATOM 780 C CA . TYR A 1 94 ? -16.568 0.564 30.283 1.00 56.03 94 TYR A CA 1
ATOM 781 C C . TYR A 1 94 ? -17.283 1.832 29.774 1.00 56.03 94 TYR A C 1
ATOM 783 O O . TYR A 1 94 ? -16.650 2.642 29.099 1.00 56.03 94 TYR A O 1
ATOM 791 N N . GLY A 1 95 ? -18.552 2.059 30.141 1.00 56.41 95 GLY A N 1
ATOM 792 C CA . GLY A 1 95 ? -19.227 3.360 29.968 1.00 56.41 95 GLY A CA 1
ATOM 793 C C . GLY A 1 95 ? -20.502 3.369 29.118 1.00 56.41 95 GLY A C 1
ATOM 794 O O . GLY A 1 95 ? -20.934 4.438 28.687 1.00 56.41 95 GLY A O 1
ATOM 795 N N . GLY A 1 96 ? -21.113 2.213 28.872 1.00 53.59 96 GLY A N 1
ATOM 796 C CA . GLY A 1 96 ? -22.486 2.105 28.392 1.00 53.59 96 GLY A CA 1
ATOM 797 C C . GLY A 1 96 ? -23.434 2.742 29.403 1.00 53.59 96 GLY A C 1
ATOM 798 O O . GLY A 1 96 ? -23.254 2.589 30.611 1.00 53.59 96 GLY A O 1
ATOM 799 N N . ARG A 1 97 ? -24.409 3.520 28.917 1.00 55.16 97 ARG A N 1
ATOM 800 C CA . ARG A 1 97 ? -25.501 4.014 29.767 1.00 55.16 97 ARG A CA 1
ATOM 801 C C . ARG A 1 97 ? -26.164 2.811 30.430 1.00 55.16 97 ARG A C 1
ATOM 803 O O . ARG A 1 97 ? -26.508 1.868 29.723 1.00 55.16 97 ARG A O 1
ATOM 810 N N . GLU A 1 98 ? -26.363 2.882 31.745 1.00 53.34 98 GLU A N 1
ATOM 811 C CA . GLU A 1 98 ? -27.296 1.982 32.421 1.00 53.34 98 GLU A CA 1
ATOM 812 C C . GLU A 1 98 ? -28.628 2.057 31.665 1.00 53.34 98 GLU A C 1
ATOM 814 O O . GLU A 1 98 ? -29.105 3.152 31.357 1.00 53.34 98 GLU A O 1
ATOM 819 N N . ALA A 1 99 ? -29.145 0.900 31.252 1.00 58.00 99 ALA A N 1
ATOM 820 C CA . ALA A 1 99 ? -30.451 0.825 30.623 1.00 58.00 99 ALA A CA 1
ATOM 821 C C . ALA A 1 99 ? -31.500 1.327 31.626 1.00 58.00 99 ALA A C 1
ATOM 823 O O . ALA A 1 99 ? -31.516 0.859 32.766 1.00 58.00 99 ALA A O 1
ATOM 824 N N . ASP A 1 100 ? -32.315 2.291 31.190 1.00 51.12 100 ASP A N 1
ATOM 825 C CA . ASP A 1 100 ? -33.450 2.834 31.948 1.00 51.12 100 ASP A CA 1
ATOM 826 C C . ASP A 1 100 ? -34.462 1.739 32.345 1.00 51.12 100 ASP A C 1
ATOM 828 O O . ASP A 1 100 ? -34.723 0.830 31.515 1.00 51.12 100 ASP A O 1
#

Organism: Aspergillus tubingensis (NCBI:txid5068)

Sequence (100 aa):
MSAEQVEIHKNHCFDAIRQAILCHGDISLIYWWDPNYTYIDDDGTERYTEDYLQMTPVERQVRLHASWSSEVQCRDMDAINSWVKERMVDPDKYGGREAD

Foldseek 3Di:
DDPVLVVLVVVLVVVLVVLCCVQVVLPQPQDQDDPQQWDQDPVRDIDGDPVNVPDDPVRRNVPGDRDSPDPRPRDDVVVVVVVSVVSDDDCVVRPNPDDD

InterPro domains:
  IPR021765 Mycotoxin biosynthesis protein UstYa-like [PF11807] (3-87)
  IPR021765 Mycotoxin biosynthesis protein UstYa-like [PTHR33365] (4-93)

Radius of gyration: 23.22 Å; chains: 1; bounding box: 55×30×60 Å

pLDDT: mean 73.9, std 13.7, range [51.12, 95.94]

Secondary structure (DSSP, 8-state):
--HHHHHHHHHHHHHHHHHHHHHH------EE--GGGEEE-TTS-EEE-HHHHHS-HHHHHHT--EE---------HHHHHHHHHHT---HHHHTPPPP-